Protein AF-A0A3C0IY75-F1 (afdb_monomer)

Nearest PDB structures (foldseek):
  4v5z-assembly1_Ad  TM=9.634E-01  e=1.733E-06  Canis lupus familiaris
  1qd7-assembly1_C  TM=9.712E-01  e=8.635E-06  Thermus thermophilus
  5j88-assembly1_AD  TM=9.493E-01  e=1.475E-05  Escherichia coli K-12
  4v47-assembly1_BD  TM=9.275E-01  e=1.475E-05  Escherichia coli
  3j9w-assembly1_AD  TM=8.995E-01  e=1.661E-05  Bacillus subtilis subsp. subtilis str. 168

Secondary structure (DSSP, 8-state):
---PPPPHHHHHHHHHHHHHHHTT--HHHHHHHHHHHHTSSS-HHHHHHHHHHT-HHHHHHHTTSSSSHHHHHHHHHTT---STT-

Structure (mmCIF, N/CA/C/O backbone):
dat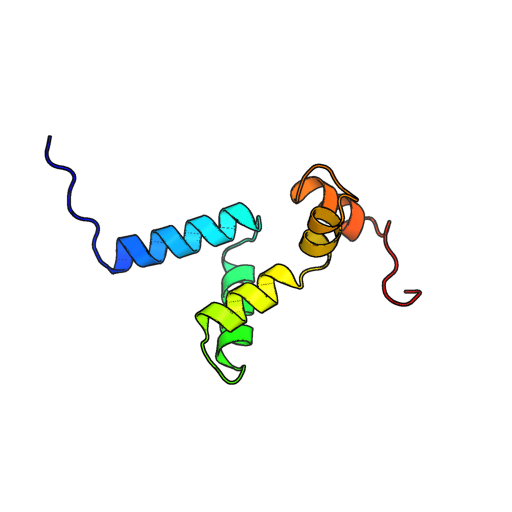a_AF-A0A3C0IY75-F1
#
_entry.id   AF-A0A3C0IY75-F1
#
loop_
_atom_site.group_PDB
_atom_site.id
_atom_site.type_symbol
_atom_site.label_atom_id
_atom_site.label_alt_id
_atom_site.label_comp_id
_atom_site.label_asym_id
_atom_site.label_entity_id
_atom_site.label_seq_id
_atom_site.pdbx_PDB_ins_code
_atom_site.Cartn_x
_atom_site.Cartn_y
_atom_site.Cartn_z
_atom_site.occupancy
_atom_site.B_iso_or_equiv
_atom_site.auth_seq_id
_atom_site.auth_comp_id
_atom_site.auth_asym_id
_atom_site.auth_atom_id
_atom_site.pdbx_PDB_model_num
ATOM 1 N N . GLN A 1 1 ? -3.009 23.101 26.549 1.00 51.31 1 GLN A N 1
ATOM 2 C CA . GLN A 1 1 ? -4.058 22.701 25.584 1.00 51.31 1 GLN A CA 1
ATOM 3 C C . GLN A 1 1 ? -4.135 21.178 25.551 1.00 51.31 1 GLN A C 1
ATOM 5 O O . GLN A 1 1 ? -3.221 20.536 25.050 1.00 51.31 1 GLN A O 1
ATOM 10 N N . GLY A 1 2 ? -5.146 20.587 26.192 1.00 60.69 2 GLY A N 1
ATOM 11 C CA . GLY A 1 2 ? -5.245 19.132 26.341 1.00 60.69 2 GLY A CA 1
ATOM 12 C C . GLY A 1 2 ? -5.548 18.453 25.007 1.00 60.69 2 GLY A C 1
ATOM 13 O O . GLY A 1 2 ? -6.583 18.709 24.396 1.00 60.69 2 GLY A O 1
ATOM 14 N N . ARG A 1 3 ? -4.647 17.584 24.544 1.00 67.94 3 ARG A N 1
ATOM 15 C CA . ARG A 1 3 ? -4.876 16.718 23.383 1.00 67.94 3 ARG A CA 1
ATOM 16 C C . ARG A 1 3 ? -6.090 15.834 23.689 1.00 67.94 3 ARG A C 1
ATOM 18 O O . ARG A 1 3 ? -5.995 14.951 24.538 1.00 67.94 3 ARG A O 1
ATOM 25 N N . LYS A 1 4 ? -7.232 16.084 23.034 1.00 73.44 4 LYS A N 1
ATOM 26 C CA . LYS A 1 4 ? -8.413 15.208 23.131 1.00 73.44 4 LYS A CA 1
ATOM 27 C C . LYS A 1 4 ? -7.963 13.773 22.852 1.00 73.44 4 LYS A C 1
ATOM 29 O O . LYS A 1 4 ? -7.358 13.519 21.807 1.00 73.44 4 LYS A O 1
ATOM 34 N N . LYS A 1 5 ? -8.225 12.856 23.792 1.00 77.88 5 LYS A N 1
ATOM 35 C CA . LYS A 1 5 ? -8.008 11.421 23.577 1.00 77.88 5 LYS A CA 1
ATOM 36 C C . LYS A 1 5 ? -8.798 11.030 22.329 1.00 77.88 5 LYS A C 1
ATOM 38 O O . LYS A 1 5 ? -10.004 11.252 22.265 1.00 77.88 5 LYS A O 1
ATOM 43 N N . THR A 1 6 ? -8.103 10.537 21.309 1.00 80.12 6 THR A N 1
ATOM 44 C CA . THR A 1 6 ? -8.742 10.0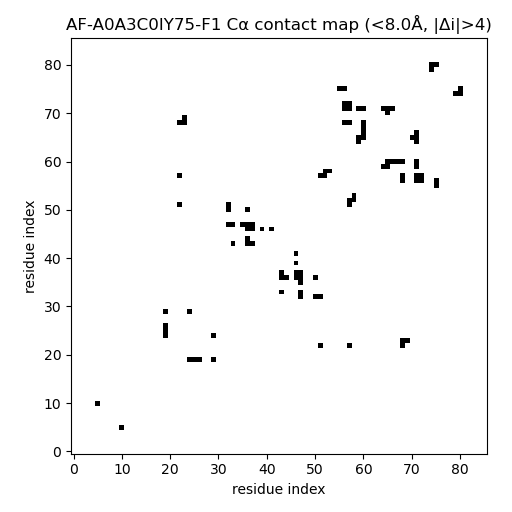08 20.104 1.00 80.12 6 THR A CA 1
ATOM 45 C C . THR A 1 6 ? -9.624 8.831 20.494 1.00 80.12 6 THR A C 1
ATOM 47 O O . THR A 1 6 ? -9.193 7.980 21.271 1.00 80.12 6 THR A O 1
ATOM 50 N N . SER A 1 7 ? -10.850 8.792 19.970 1.00 92.00 7 SER A N 1
ATOM 51 C CA . SER A 1 7 ? -11.722 7.629 20.127 1.00 92.00 7 SER A CA 1
ATOM 52 C C . SER A 1 7 ? -11.091 6.400 19.475 1.00 92.00 7 SER A C 1
ATOM 54 O O . SER A 1 7 ? -10.252 6.527 18.580 1.00 92.00 7 SER A O 1
ATOM 56 N N . GLU A 1 8 ? -11.520 5.210 19.886 1.00 91.25 8 GLU A N 1
ATOM 57 C CA . GLU A 1 8 ? -11.084 3.954 19.272 1.00 91.25 8 GLU A CA 1
ATOM 58 C C . GLU A 1 8 ? -11.332 3.954 17.755 1.00 91.25 8 GLU A C 1
ATOM 60 O O . GLU A 1 8 ? -10.414 3.701 16.975 1.00 91.25 8 GLU A O 1
ATOM 65 N N . TYR A 1 9 ? -12.523 4.392 17.332 1.00 92.69 9 TYR A N 1
ATOM 66 C CA . TYR A 1 9 ? -12.845 4.620 15.922 1.00 92.69 9 TYR A CA 1
ATOM 67 C C . TYR A 1 9 ? -11.858 5.581 15.242 1.00 92.69 9 TYR A C 1
ATOM 69 O O . TYR A 1 9 ? -11.391 5.325 14.135 1.00 92.69 9 TYR A O 1
ATOM 77 N N . GLY A 1 10 ? -11.496 6.686 15.903 1.00 93.62 10 GLY A N 1
ATOM 78 C CA . GLY A 1 10 ? -10.524 7.644 15.377 1.00 93.62 10 GLY A CA 1
ATOM 79 C C . GLY A 1 10 ? -9.130 7.038 15.194 1.00 93.62 10 GLY A C 1
ATOM 80 O O . GLY A 1 10 ? -8.438 7.365 14.228 1.00 93.62 10 GLY A O 1
ATOM 81 N N . THR A 1 11 ? -8.730 6.132 16.085 1.00 93.44 11 THR A N 1
ATOM 82 C CA . THR A 1 11 ? -7.476 5.378 15.977 1.00 93.44 11 THR A CA 1
ATOM 83 C C . THR A 1 11 ? -7.523 4.401 14.802 1.00 93.44 11 THR A C 1
ATOM 85 O O . THR A 1 11 ?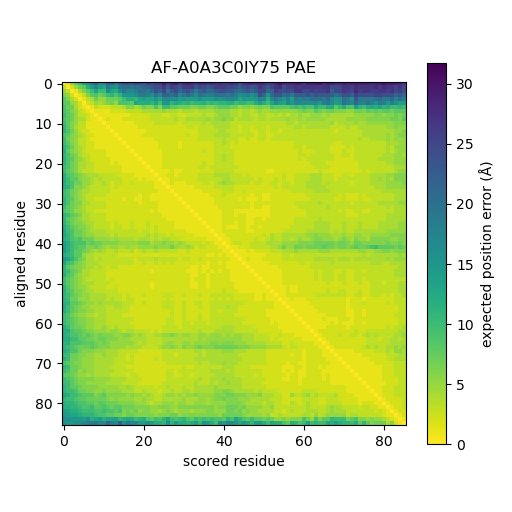 -6.637 4.437 13.950 1.00 93.44 11 TH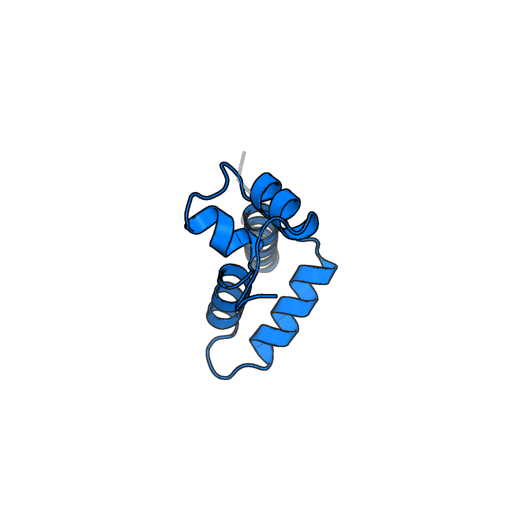R A O 1
ATOM 88 N N . GLN A 1 12 ? -8.592 3.609 14.679 1.00 92.69 12 GLN A N 1
ATOM 89 C CA . GLN A 1 12 ? -8.783 2.678 13.558 1.00 92.69 12 GLN A CA 1
ATOM 90 C C . GLN A 1 12 ? -8.828 3.411 12.208 1.00 92.69 12 GLN A C 1
ATOM 92 O O . GLN A 1 12 ? -8.164 3.017 11.245 1.00 92.69 12 GLN A O 1
ATOM 97 N N . LEU A 1 13 ? -9.548 4.535 12.143 1.00 94.50 13 LEU A N 1
ATOM 98 C CA . LEU A 1 13 ? -9.610 5.380 10.955 1.00 94.50 13 LEU A CA 1
ATOM 99 C C . LEU A 1 13 ? -8.222 5.905 10.579 1.00 94.50 13 LEU A C 1
ATOM 101 O O . LEU A 1 13 ? -7.868 5.916 9.402 1.00 94.50 13 LEU A O 1
ATOM 105 N N . ARG A 1 14 ? -7.411 6.324 11.555 1.00 94.50 14 ARG A N 1
ATOM 106 C CA . ARG A 1 14 ? -6.045 6.793 11.298 1.00 94.50 14 ARG A CA 1
ATOM 107 C C . ARG A 1 14 ? -5.159 5.707 10.708 1.00 94.50 14 ARG A C 1
ATOM 109 O O . ARG A 1 14 ? -4.482 5.991 9.721 1.00 94.50 14 ARG A O 1
ATOM 116 N N . GLU A 1 15 ? -5.201 4.491 11.243 1.00 94.19 15 GLU A N 1
ATOM 117 C CA . GLU A 1 15 ? -4.427 3.370 10.699 1.00 94.19 15 GLU A CA 1
ATOM 118 C C . GLU A 1 15 ? -4.876 3.007 9.279 1.00 94.19 15 GLU A C 1
ATOM 120 O O . GLU A 1 15 ? -4.047 2.872 8.376 1.00 94.19 15 GLU A O 1
ATOM 125 N N . LYS A 1 16 ? -6.189 2.999 9.023 1.00 95.06 16 LYS A N 1
ATOM 126 C CA . LYS A 1 16 ? -6.736 2.834 7.670 1.00 95.06 16 LYS A CA 1
ATOM 127 C C . LYS A 1 16 ? -6.217 3.902 6.704 1.00 95.06 16 LYS A C 1
ATOM 129 O O . LYS A 1 16 ? -5.732 3.580 5.618 1.00 95.06 16 LYS A O 1
ATOM 134 N N . GLN A 1 17 ? -6.283 5.181 7.084 1.00 96.44 17 GLN A N 1
ATOM 135 C CA . GLN A 1 17 ? -5.794 6.274 6.236 1.00 96.44 17 GLN A CA 1
ATOM 136 C C . GLN A 1 17 ? -4.274 6.218 6.039 1.00 96.44 17 GLN A C 1
ATOM 138 O O . GLN A 1 17 ? -3.786 6.540 4.956 1.00 96.44 17 GLN A O 1
ATOM 143 N N . LYS A 1 18 ? -3.517 5.787 7.053 1.00 95.81 18 LYS A N 1
ATOM 144 C CA . LYS A 1 18 ? -2.066 5.593 6.969 1.00 95.81 18 LYS A CA 1
ATOM 145 C C . LYS A 1 18 ? -1.718 4.530 5.929 1.00 95.81 18 LYS A C 1
ATOM 147 O O . LYS A 1 18 ? -0.950 4.824 5.017 1.00 95.81 18 LYS A O 1
ATOM 152 N N . LEU A 1 19 ? -2.339 3.351 6.000 1.00 95.00 19 LEU A N 1
ATOM 153 C CA . LEU A 1 19 ? -2.138 2.282 5.016 1.00 95.00 19 LEU A CA 1
ATOM 154 C C . LEU A 1 19 ? -2.510 2.744 3.604 1.00 95.00 19 LEU A C 1
ATOM 156 O O . LEU A 1 19 ? -1.719 2.599 2.674 1.00 95.00 19 LEU A O 1
ATOM 160 N N . ARG A 1 20 ? -3.672 3.384 3.443 1.00 95.62 20 ARG A N 1
ATOM 161 C CA . ARG A 1 20 ? -4.106 3.917 2.144 1.00 95.62 20 ARG A CA 1
ATOM 162 C C . ARG A 1 20 ? -3.104 4.889 1.530 1.00 95.62 20 ARG A C 1
ATOM 164 O O . ARG A 1 20 ? -2.884 4.830 0.323 1.00 95.62 20 ARG A O 1
ATOM 171 N N . ARG A 1 21 ? -2.499 5.766 2.337 1.00 95.06 21 ARG A N 1
ATOM 172 C CA . ARG A 1 21 ? -1.472 6.711 1.872 1.00 95.06 21 ARG A CA 1
ATOM 173 C C . ARG A 1 21 ? -0.170 6.008 1.509 1.00 95.06 21 ARG A C 1
ATOM 175 O O . ARG A 1 21 ? 0.374 6.306 0.455 1.00 95.06 21 ARG A O 1
ATOM 182 N N . ILE A 1 22 ? 0.291 5.059 2.327 1.00 93.62 22 ILE A N 1
ATOM 183 C CA . ILE A 1 22 ? 1.535 4.312 2.077 1.00 93.62 22 ILE A CA 1
ATOM 184 C C . ILE A 1 22 ? 1.455 3.549 0.751 1.00 93.62 22 ILE A C 1
ATOM 186 O O . ILE A 1 22 ? 2.345 3.674 -0.085 1.00 93.62 22 ILE A O 1
ATOM 190 N N . TYR A 1 23 ? 0.372 2.803 0.531 1.00 94.62 23 TYR A N 1
ATOM 191 C CA . TYR A 1 23 ? 0.176 2.034 -0.703 1.00 94.62 23 TYR A CA 1
ATOM 192 C C . TYR A 1 23 ? -0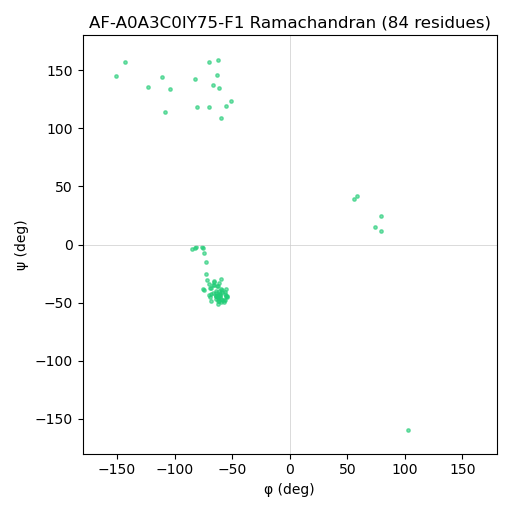.442 2.868 -1.840 1.00 94.62 23 TYR A C 1
ATOM 194 O O . TYR A 1 23 ? -0.610 2.385 -2.959 1.00 94.62 23 TYR A O 1
ATOM 202 N N . GLY A 1 24 ? -0.790 4.131 -1.580 1.00 94.19 24 GLY A N 1
ATOM 203 C CA . GLY A 1 24 ? -1.362 5.060 -2.552 1.00 94.19 24 GLY A CA 1
ATOM 204 C C . GLY A 1 24 ? -2.667 4.570 -3.184 1.00 94.19 24 GLY A C 1
ATOM 205 O O . GLY A 1 24 ? -2.816 4.682 -4.397 1.00 94.19 24 GLY A O 1
ATOM 206 N N . ILE A 1 25 ? -3.586 3.981 -2.414 1.00 94.56 25 ILE A N 1
ATOM 207 C CA . ILE A 1 25 ? -4.835 3.393 -2.933 1.00 94.56 25 ILE A CA 1
ATOM 208 C C . ILE A 1 25 ? -6.090 4.175 -2.528 1.00 94.56 25 ILE A C 1
ATOM 210 O O . ILE A 1 25 ? -6.223 4.698 -1.416 1.00 94.56 25 ILE A O 1
ATOM 214 N N . HIS A 1 26 ? -7.053 4.225 -3.451 1.00 94.88 26 HIS A N 1
ATOM 215 C CA . HIS A 1 26 ? -8.359 4.834 -3.213 1.00 94.88 26 HIS A CA 1
ATOM 216 C C . HIS A 1 26 ? -9.200 4.000 -2.240 1.00 94.88 26 HIS A C 1
ATOM 218 O O . HIS A 1 26 ? -9.006 2.795 -2.099 1.00 94.88 26 HIS A O 1
ATOM 224 N N . GLU A 1 27 ? -10.169 4.651 -1.598 1.00 95.44 27 GLU A N 1
ATOM 225 C CA . GLU A 1 27 ? -11.054 4.042 -0.598 1.00 95.44 27 GLU A CA 1
ATOM 226 C C . GLU A 1 27 ? -11.804 2.822 -1.152 1.00 95.44 27 GLU A C 1
ATOM 228 O O . GLU A 1 27 ? -11.755 1.751 -0.559 1.00 95.44 27 GLU A O 1
ATOM 233 N N . ALA A 1 28 ? -12.401 2.947 -2.342 1.00 96.94 28 ALA A N 1
ATOM 234 C CA . ALA A 1 28 ? -13.125 1.850 -2.984 1.00 96.94 28 ALA A CA 1
ATOM 235 C C . ALA A 1 28 ? -12.227 0.640 -3.294 1.00 96.94 28 ALA A C 1
ATOM 237 O O . ALA A 1 28 ? -12.672 -0.502 -3.240 1.00 96.94 28 ALA A O 1
ATOM 238 N N . GLN A 1 29 ? -10.951 0.871 -3.618 1.00 94.94 29 GLN A N 1
ATOM 239 C CA . GLN A 1 29 ? -10.000 -0.214 -3.852 1.00 94.94 29 GLN A CA 1
ATOM 240 C C . GLN A 1 29 ? -9.548 -0.857 -2.536 1.00 94.94 29 GLN A C 1
ATOM 242 O O . GLN A 1 29 ? -9.417 -2.075 -2.476 1.00 94.94 29 GLN A O 1
ATOM 247 N N . PHE A 1 30 ? -9.345 -0.054 -1.488 1.00 96.62 30 PHE A N 1
ATOM 248 C CA . PHE A 1 30 ? -9.036 -0.549 -0.148 1.00 96.62 30 PHE A CA 1
ATOM 249 C C . PHE A 1 30 ? -10.164 -1.432 0.398 1.00 96.62 30 PHE A C 1
ATOM 251 O O . PHE A 1 30 ? -9.879 -2.517 0.892 1.00 96.62 30 PHE A O 1
ATOM 258 N N . ALA A 1 31 ? -11.424 -1.009 0.248 1.00 96.38 31 ALA A N 1
ATOM 259 C CA . ALA A 1 31 ? -12.592 -1.793 0.652 1.00 96.38 31 ALA A CA 1
ATOM 260 C C . ALA A 1 31 ? -12.610 -3.171 -0.029 1.00 96.38 31 ALA A C 1
ATOM 262 O O . ALA A 1 31 ? -12.665 -4.187 0.651 1.00 96.38 31 ALA A O 1
ATOM 263 N N . ARG A 1 32 ? -12.395 -3.227 -1.352 1.00 96.81 32 ARG A N 1
ATOM 264 C CA . ARG A 1 32 ? -12.305 -4.510 -2.071 1.00 96.81 32 ARG A CA 1
ATOM 265 C C . ARG A 1 32 ? -11.189 -5.420 -1.554 1.00 96.81 32 ARG A C 1
ATOM 267 O O . ARG A 1 32 ? -11.366 -6.632 -1.504 1.00 96.81 32 ARG A O 1
ATOM 274 N N . TYR A 1 33 ? -10.026 -4.870 -1.198 1.00 96.38 33 TYR A N 1
ATOM 275 C CA . TYR A 1 33 ? -8.946 -5.681 -0.623 1.00 96.38 33 TYR A CA 1
ATOM 276 C C . TYR A 1 33 ? -9.267 -6.177 0.778 1.00 96.38 33 TYR A C 1
ATOM 278 O O . TYR A 1 33 ? -8.873 -7.289 1.117 1.00 96.38 33 TYR A O 1
ATOM 286 N N . PHE A 1 34 ? -9.988 -5.380 1.562 1.00 95.94 34 PHE A N 1
ATOM 287 C CA . PHE A 1 34 ? -10.485 -5.801 2.860 1.00 95.94 34 PHE A CA 1
ATOM 288 C C . PHE A 1 34 ? -11.449 -6.984 2.720 1.00 95.94 34 PHE A C 1
ATOM 290 O O . PHE A 1 34 ? -11.226 -8.001 3.366 1.00 95.94 34 PHE A O 1
ATOM 297 N N . ASP A 1 35 ? -12.405 -6.921 1.789 1.00 96.94 35 ASP A N 1
ATOM 298 C CA . ASP A 1 35 ? -13.333 -8.030 1.523 1.00 96.94 35 ASP A CA 1
ATOM 299 C C . ASP A 1 35 ? -12.589 -9.309 1.094 1.00 96.94 35 ASP A C 1
ATOM 301 O O . ASP A 1 35 ? -12.940 -10.422 1.483 1.00 96.94 35 ASP A O 1
ATOM 305 N N . ILE A 1 36 ? -11.528 -9.170 0.289 1.00 95.69 36 ILE A N 1
ATOM 306 C CA . ILE A 1 36 ? -10.671 -10.300 -0.104 1.00 95.69 36 ILE A CA 1
ATOM 307 C C . ILE A 1 36 ? -9.913 -10.857 1.107 1.00 95.69 36 ILE A C 1
ATOM 309 O O . ILE A 1 36 ? -9.770 -12.073 1.225 1.00 95.69 36 ILE A O 1
ATOM 313 N N . ALA A 1 37 ? -9.399 -9.989 1.978 1.00 96.62 37 ALA A N 1
ATOM 314 C CA . ALA A 1 37 ? -8.646 -10.379 3.163 1.00 96.62 37 ALA A CA 1
ATOM 315 C C . ALA A 1 37 ? -9.525 -11.071 4.214 1.00 96.62 37 ALA A C 1
ATOM 317 O O . ALA A 1 37 ? -9.077 -12.037 4.825 1.00 96.62 37 ALA A O 1
ATOM 318 N N . GLU A 1 38 ? -10.766 -10.617 4.384 1.00 96.69 38 GLU A N 1
ATOM 319 C CA . GLU A 1 38 ? -11.752 -11.189 5.308 1.00 96.69 38 GLU A CA 1
ATOM 320 C C . GLU A 1 38 ? -12.183 -12.600 4.888 1.00 96.69 38 GLU A C 1
ATOM 322 O O . GLU A 1 38 ? -12.375 -13.476 5.726 1.00 96.69 38 GLU A O 1
ATOM 327 N N . ARG A 1 39 ? -12.268 -12.862 3.579 1.00 95.94 39 ARG A N 1
ATOM 328 C CA . ARG A 1 39 ? -12.599 -14.196 3.047 1.00 95.94 39 ARG A CA 1
ATOM 329 C C . ARG A 1 39 ? -11.467 -15.215 3.197 1.00 95.94 39 ARG A C 1
ATOM 331 O O . ARG A 1 39 ? -11.695 -16.410 3.003 1.00 95.94 39 ARG A O 1
ATOM 338 N N . ARG A 1 40 ? -10.238 -14.774 3.477 1.00 94.38 40 ARG A N 1
ATOM 339 C CA . ARG A 1 40 ? -9.091 -15.667 3.685 1.00 94.38 40 ARG A CA 1
ATOM 340 C C . ARG A 1 40 ? -9.101 -16.190 5.117 1.00 94.38 40 ARG A C 1
ATOM 342 O O . ARG A 1 40 ? -9.404 -15.463 6.054 1.00 94.38 40 ARG A O 1
ATOM 349 N N . ARG A 1 41 ? -8.716 -17.455 5.294 1.00 94.44 41 ARG A N 1
ATOM 350 C CA . ARG A 1 41 ? -8.527 -18.037 6.631 1.00 94.44 41 ARG A CA 1
ATOM 351 C C . ARG A 1 41 ? -7.402 -17.296 7.370 1.00 94.44 41 ARG A C 1
ATOM 353 O O . ARG A 1 41 ? -6.430 -16.883 6.741 1.00 94.44 41 ARG A O 1
ATOM 360 N N . GLY A 1 42 ? -7.523 -17.165 8.690 1.00 95.25 42 GLY A N 1
ATOM 361 C CA . GLY A 1 42 ? -6.529 -16.506 9.545 1.00 95.25 42 GLY A CA 1
ATOM 362 C C . GLY A 1 42 ? -6.929 -15.093 9.976 1.00 95.25 42 GLY A C 1
ATOM 363 O O . GLY A 1 42 ? -8.106 -14.742 9.972 1.00 95.25 42 GLY A O 1
ATOM 364 N N . ILE A 1 43 ? -5.942 -14.293 10.386 1.00 96.38 43 ILE A N 1
ATOM 365 C CA . ILE A 1 43 ? -6.157 -12.943 10.920 1.00 96.38 43 ILE A CA 1
ATOM 366 C C . ILE A 1 43 ? -6.347 -11.954 9.760 1.00 96.38 43 ILE A C 1
ATOM 368 O O . ILE A 1 43 ? -5.434 -11.721 8.968 1.00 96.38 43 ILE A O 1
ATOM 372 N N . THR A 1 44 ? -7.517 -11.309 9.683 1.00 94.81 44 THR A N 1
ATOM 373 C CA . THR A 1 44 ? -7.882 -10.381 8.592 1.00 94.81 44 THR A CA 1
ATOM 374 C C . THR A 1 44 ? -6.875 -9.246 8.397 1.00 94.81 44 THR A C 1
ATOM 376 O O . THR A 1 44 ? -6.577 -8.874 7.264 1.00 94.81 44 THR A O 1
ATOM 379 N N . GLY A 1 45 ? -6.317 -8.703 9.485 1.00 93.25 45 GLY A N 1
ATOM 380 C CA . GLY A 1 45 ? -5.316 -7.632 9.415 1.00 93.25 45 GLY A CA 1
ATOM 381 C C . GLY A 1 45 ? -4.024 -8.065 8.717 1.00 93.25 45 GLY A C 1
ATOM 382 O O . GLY A 1 45 ? -3.519 -7.347 7.855 1.00 93.25 45 GLY A O 1
ATOM 383 N N . GLU A 1 46 ? -3.525 -9.260 9.029 1.00 95.44 46 GLU A N 1
ATOM 384 C CA . GLU A 1 46 ? -2.337 -9.833 8.388 1.00 95.44 46 GLU A CA 1
ATOM 385 C C . GLU A 1 46 ? -2.619 -10.177 6.926 1.00 95.44 46 GLU A C 1
ATOM 387 O O . GLU A 1 46 ? -1.836 -9.832 6.040 1.00 95.44 46 GLU A O 1
ATOM 392 N N . ASN A 1 47 ? -3.790 -10.759 6.656 1.00 97.00 47 ASN A N 1
ATOM 393 C CA . ASN A 1 47 ? -4.245 -11.049 5.300 1.00 97.00 47 ASN A CA 1
ATOM 394 C C . ASN A 1 47 ? -4.339 -9.779 4.445 1.00 97.00 47 ASN A C 1
ATOM 396 O O . ASN A 1 47 ? -3.939 -9.790 3.280 1.00 97.00 47 ASN A O 1
ATOM 400 N N . LEU A 1 48 ? -4.822 -8.671 5.011 1.00 96.25 48 LEU A N 1
ATOM 401 C CA . LEU A 1 48 ? -4.895 -7.387 4.320 1.00 96.25 48 LEU A CA 1
ATOM 402 C C . LEU A 1 48 ? -3.501 -6.871 3.967 1.00 96.25 48 LEU A C 1
ATOM 404 O O . LEU A 1 48 ? -3.276 -6.455 2.830 1.00 96.25 48 LEU A O 1
ATOM 408 N N . LEU A 1 49 ? -2.562 -6.911 4.915 1.00 96.00 49 LEU A N 1
ATOM 409 C CA . LEU A 1 49 ? -1.181 -6.501 4.666 1.00 96.00 49 LEU A CA 1
ATOM 410 C C . LEU A 1 49 ? -0.524 -7.378 3.599 1.00 96.00 49 LEU A C 1
ATOM 412 O O . LEU A 1 49 ? 0.092 -6.841 2.683 1.00 96.00 49 LEU A O 1
ATOM 416 N N . ALA A 1 50 ? -0.726 -8.695 3.654 1.00 96.12 50 ALA A N 1
ATOM 417 C CA . ALA A 1 50 ? -0.222 -9.618 2.644 1.00 96.12 50 ALA A CA 1
ATOM 418 C C . ALA A 1 50 ? -0.774 -9.284 1.247 1.00 96.12 50 ALA A C 1
ATOM 420 O O . ALA A 1 50 ? -0.015 -9.178 0.287 1.00 96.12 50 ALA A O 1
ATOM 421 N N . VAL A 1 51 ? -2.084 -9.042 1.126 1.00 96.00 51 VAL A N 1
ATOM 422 C CA . VAL A 1 51 ? -2.719 -8.660 -0.148 1.00 96.00 51 VAL A CA 1
ATOM 423 C C . VAL A 1 51 ? -2.162 -7.340 -0.689 1.00 96.00 51 VAL A C 1
ATOM 425 O O . VAL A 1 51 ? -1.944 -7.217 -1.896 1.00 96.00 51 VAL A O 1
ATOM 428 N N . LEU A 1 52 ? -1.921 -6.353 0.176 1.00 95.50 52 LEU A N 1
ATOM 429 C CA . LEU A 1 52 ? -1.339 -5.070 -0.226 1.00 95.50 52 LEU A CA 1
ATOM 430 C C . LEU A 1 52 ? 0.129 -5.208 -0.649 1.00 95.50 52 LEU A C 1
ATOM 432 O O . LEU A 1 52 ? 0.536 -4.571 -1.623 1.00 95.50 52 LEU A O 1
ATOM 436 N N . GLU A 1 53 ? 0.896 -6.063 0.026 1.00 96.00 53 GLU A N 1
ATOM 437 C CA . GLU A 1 53 ? 2.313 -6.272 -0.272 1.00 96.00 53 GLU A CA 1
ATOM 438 C C . GLU A 1 53 ? 2.525 -7.039 -1.587 1.00 96.00 53 GLU A C 1
ATOM 440 O O . GLU A 1 53 ? 3.482 -6.760 -2.308 1.00 96.00 53 GLU A O 1
ATOM 445 N N . MET A 1 54 ? 1.587 -7.922 -1.953 1.00 94.56 54 MET A N 1
ATOM 446 C CA . MET A 1 54 ? 1.599 -8.720 -3.190 1.00 94.56 54 MET A CA 1
ATOM 447 C C . MET A 1 54 ? 1.238 -7.944 -4.467 1.00 94.56 54 MET A C 1
ATOM 449 O O . MET A 1 54 ? 1.225 -8.517 -5.559 1.00 94.56 54 MET A O 1
ATOM 453 N N . ARG A 1 55 ? 0.895 -6.657 -4.380 1.00 94.88 55 ARG A N 1
ATOM 454 C CA . ARG A 1 55 ? 0.577 -5.873 -5.579 1.00 94.88 55 ARG A CA 1
ATOM 455 C C . ARG A 1 55 ? 1.822 -5.688 -6.446 1.00 94.88 55 ARG A C 1
ATOM 457 O O . ARG A 1 55 ? 2.872 -5.317 -5.933 1.00 94.88 55 ARG A O 1
ATOM 464 N N . ILE A 1 56 ? 1.676 -5.833 -7.764 1.00 94.44 56 ILE A N 1
ATOM 465 C CA . ILE A 1 56 ? 2.794 -5.714 -8.719 1.00 94.44 56 ILE A CA 1
ATOM 466 C C . ILE A 1 56 ? 3.507 -4.359 -8.588 1.00 94.44 56 ILE A C 1
ATOM 468 O O . ILE A 1 56 ? 4.730 -4.322 -8.543 1.00 94.44 56 ILE A O 1
ATOM 472 N N . ASP A 1 57 ? 2.769 -3.251 -8.445 1.00 95.19 57 ASP A N 1
ATOM 473 C CA . ASP A 1 57 ? 3.375 -1.925 -8.254 1.00 95.19 57 ASP A CA 1
ATOM 474 C C . ASP A 1 57 ? 4.200 -1.832 -6.960 1.00 95.19 57 ASP A C 1
ATOM 476 O O . ASP A 1 57 ? 5.253 -1.197 -6.937 1.00 95.19 57 ASP A O 1
ATOM 480 N N . ASN A 1 58 ? 3.763 -2.496 -5.889 1.00 96.19 58 ASN A N 1
ATOM 481 C CA . ASN A 1 58 ? 4.514 -2.549 -4.640 1.00 96.19 58 ASN A CA 1
ATOM 482 C C . ASN A 1 58 ? 5.733 -3.477 -4.738 1.00 96.19 58 ASN A C 1
ATOM 484 O O . ASN A 1 58 ? 6.793 -3.112 -4.241 1.00 96.19 58 ASN A O 1
ATOM 488 N N . ILE A 1 59 ? 5.615 -4.623 -5.414 1.00 95.88 59 ILE A N 1
ATOM 489 C CA . ILE A 1 59 ? 6.736 -5.544 -5.656 1.00 95.88 59 ILE A CA 1
ATOM 490 C C . ILE A 1 59 ? 7.830 -4.846 -6.471 1.00 95.88 59 ILE A C 1
ATOM 492 O O . ILE A 1 59 ? 8.981 -4.843 -6.053 1.00 95.88 59 ILE A O 1
ATOM 496 N N . VAL A 1 60 ? 7.476 -4.184 -7.576 1.00 96.12 60 VAL A N 1
ATOM 497 C CA . VAL A 1 60 ? 8.417 -3.416 -8.416 1.00 96.12 60 VAL A CA 1
ATOM 498 C C . VAL A 1 60 ? 9.164 -2.363 -7.594 1.00 96.12 60 VAL A C 1
ATOM 500 O O . VAL A 1 60 ? 10.384 -2.249 -7.688 1.00 96.12 60 VAL A O 1
ATOM 503 N N . TYR A 1 61 ? 8.448 -1.631 -6.735 1.00 96.31 61 TYR A N 1
ATOM 504 C CA . TYR A 1 61 ? 9.066 -0.674 -5.817 1.00 96.31 61 TYR A CA 1
ATOM 505 C C . TYR A 1 61 ? 9.997 -1.355 -4.797 1.00 96.31 61 TYR A C 1
ATOM 507 O O . TYR A 1 61 ? 11.109 -0.890 -4.567 1.00 96.31 61 TYR A O 1
ATOM 515 N N . ARG A 1 62 ? 9.577 -2.475 -4.194 1.00 95.25 62 ARG A N 1
ATOM 516 C CA . ARG A 1 62 ? 10.382 -3.227 -3.213 1.00 95.25 62 ARG A CA 1
ATOM 517 C C . ARG A 1 62 ? 11.640 -3.847 -3.814 1.00 95.25 62 ARG A C 1
ATOM 519 O O . ARG A 1 62 ? 12.640 -3.941 -3.113 1.00 95.25 62 ARG A O 1
ATOM 526 N N . LEU A 1 63 ? 11.594 -4.238 -5.085 1.00 95.25 63 LEU A N 1
ATOM 527 C CA . LEU A 1 63 ? 12.739 -4.751 -5.839 1.00 95.25 63 LEU A CA 1
ATOM 528 C C . LEU A 1 63 ? 13.710 -3.646 -6.289 1.00 95.25 63 LEU A C 1
ATOM 530 O O . LEU A 1 63 ? 14.721 -3.954 -6.911 1.00 95.25 63 LEU A O 1
ATOM 534 N N . GLY A 1 64 ? 13.418 -2.371 -6.004 1.00 94.94 64 GLY A N 1
ATOM 535 C CA . GLY A 1 64 ? 14.279 -1.246 -6.381 1.00 94.94 64 GLY A CA 1
ATOM 536 C C . GLY A 1 64 ? 14.236 -0.898 -7.871 1.00 94.94 64 GLY A C 1
ATOM 537 O O . GLY A 1 64 ? 15.090 -0.167 -8.353 1.00 94.94 64 GLY A O 1
ATOM 538 N N . MET A 1 65 ? 13.240 -1.396 -8.609 1.00 93.94 65 MET A N 1
ATOM 539 C CA . MET A 1 65 ? 13.061 -1.113 -10.042 1.00 93.94 65 MET A CA 1
ATOM 540 C C . MET A 1 65 ? 12.360 0.233 -10.303 1.00 93.94 65 MET A C 1
ATOM 542 O O . MET A 1 65 ? 12.141 0.610 -11.452 1.00 93.94 65 MET A O 1
ATOM 546 N N . ALA A 1 66 ? 11.964 0.938 -9.243 1.00 95.81 66 ALA A N 1
ATOM 547 C CA . ALA A 1 66 ? 11.394 2.277 -9.290 1.00 95.81 66 ALA A CA 1
ATOM 548 C C . ALA A 1 66 ? 11.725 3.037 -7.996 1.00 95.81 66 ALA A C 1
ATOM 550 O O . ALA A 1 66 ? 11.680 2.464 -6.907 1.00 95.81 66 ALA A O 1
ATOM 551 N N . ASP A 1 67 ? 11.953 4.343 -8.107 1.00 94.56 67 ASP A N 1
ATOM 552 C CA . ASP A 1 67 ? 12.312 5.255 -7.014 1.00 94.56 67 ASP A CA 1
ATOM 553 C C . ASP A 1 67 ? 11.130 5.540 -6.074 1.00 94.56 67 ASP A C 1
ATOM 555 O O . ASP A 1 67 ? 11.295 5.867 -4.896 1.00 94.56 67 ASP A O 1
ATOM 559 N N . SER A 1 68 ? 9.898 5.414 -6.576 1.00 94.50 68 SER A N 1
ATOM 560 C CA . SER A 1 68 ? 8.682 5.600 -5.783 1.00 94.50 68 SER A CA 1
ATOM 561 C C . SER A 1 68 ? 7.571 4.629 -6.173 1.00 94.50 68 SER A C 1
ATOM 563 O O . SER A 1 68 ? 7.480 4.168 -7.310 1.00 94.50 68 SER A O 1
ATOM 565 N N . ARG A 1 69 ? 6.637 4.377 -5.246 1.00 93.69 69 ARG A N 1
ATOM 566 C CA . ARG A 1 69 ? 5.425 3.581 -5.529 1.00 93.69 69 ARG A CA 1
ATOM 567 C C . ARG A 1 69 ? 4.555 4.189 -6.634 1.00 93.69 69 ARG A C 1
ATOM 569 O O . ARG A 1 69 ? 3.874 3.458 -7.350 1.00 93.69 69 ARG A O 1
ATOM 576 N N . ALA A 1 70 ? 4.565 5.516 -6.780 1.00 94.31 70 ALA A N 1
ATOM 577 C CA . ALA A 1 70 ? 3.835 6.201 -7.845 1.00 94.31 70 ALA A CA 1
ATOM 578 C C . ALA A 1 70 ? 4.461 5.920 -9.221 1.00 94.31 70 ALA A C 1
ATOM 580 O O . ALA A 1 70 ? 3.743 5.558 -10.152 1.00 94.31 70 ALA A O 1
ATOM 581 N N . GLN A 1 71 ? 5.790 6.000 -9.320 1.00 95.50 71 GLN A N 1
ATOM 582 C CA . GLN A 1 71 ? 6.535 5.654 -10.533 1.00 95.50 71 GLN A CA 1
ATOM 583 C C . GLN A 1 71 ? 6.396 4.165 -10.869 1.00 95.50 71 GLN A C 1
ATOM 585 O O . GLN A 1 71 ? 6.081 3.830 -12.006 1.00 95.50 71 GLN A O 1
ATOM 590 N N . ALA A 1 72 ? 6.519 3.271 -9.881 1.00 96.31 72 ALA A N 1
ATOM 591 C CA . ALA A 1 72 ? 6.304 1.836 -10.073 1.00 96.31 72 ALA A CA 1
ATOM 592 C C . ALA A 1 72 ? 4.926 1.552 -10.688 1.00 96.31 72 ALA A C 1
ATOM 594 O O . ALA A 1 72 ? 4.797 0.797 -11.649 1.00 96.31 72 ALA A O 1
ATOM 595 N N . ARG A 1 73 ? 3.883 2.224 -10.187 1.00 95.00 73 ARG A N 1
ATOM 596 C CA . ARG A 1 73 ? 2.529 2.112 -10.734 1.00 95.00 73 ARG A CA 1
ATOM 597 C C . ARG A 1 73 ? 2.424 2.620 -12.167 1.00 95.00 73 ARG A C 1
ATOM 599 O O . ARG A 1 73 ? 1.696 2.015 -12.950 1.00 95.00 73 ARG A O 1
ATOM 606 N N . GLN A 1 74 ? 3.090 3.723 -12.499 1.00 96.06 74 GLN A N 1
ATOM 607 C CA . GLN A 1 74 ? 3.120 4.243 -13.864 1.00 96.06 74 GLN A CA 1
ATOM 608 C C . GLN A 1 74 ? 3.771 3.232 -14.809 1.00 96.06 74 GLN A C 1
ATOM 610 O O . GLN A 1 74 ? 3.173 2.879 -15.821 1.00 96.06 74 GLN A O 1
ATOM 615 N N . LEU A 1 75 ? 4.932 2.695 -14.429 1.00 96.12 75 LEU A N 1
ATOM 616 C CA . LEU A 1 75 ? 5.658 1.717 -15.233 1.00 96.12 75 LEU A CA 1
ATOM 617 C C . LEU A 1 75 ? 4.844 0.436 -15.467 1.00 96.12 75 LEU A C 1
ATOM 619 O O . LEU A 1 75 ? 4.755 -0.052 -16.592 1.00 96.12 75 LEU A O 1
ATOM 623 N N . VAL A 1 76 ? 4.187 -0.067 -14.418 1.00 95.25 76 VAL A N 1
ATOM 624 C CA . VAL A 1 76 ? 3.291 -1.229 -14.511 1.00 95.25 76 VAL A CA 1
ATOM 625 C C . VAL A 1 76 ? 2.088 -0.932 -15.409 1.00 95.25 76 VAL A C 1
ATOM 627 O O . VAL A 1 76 ? 1.749 -1.748 -16.259 1.00 95.25 76 VAL A O 1
ATOM 630 N N . ARG A 1 77 ? 1.448 0.238 -15.273 1.00 94.75 77 ARG A N 1
ATOM 631 C CA . ARG A 1 77 ? 0.299 0.621 -16.118 1.00 94.75 77 ARG A CA 1
ATOM 632 C C . ARG A 1 77 ? 0.662 0.804 -17.588 1.00 94.75 77 ARG A C 1
ATOM 634 O O . ARG A 1 77 ? -0.187 0.573 -18.437 1.00 94.75 77 ARG A O 1
ATOM 641 N N . HIS A 1 78 ? 1.882 1.241 -17.873 1.00 95.56 78 HIS A N 1
ATOM 642 C CA . HIS A 1 78 ? 2.378 1.426 -19.234 1.00 95.56 78 HIS A CA 1
ATOM 643 C C . HIS A 1 78 ? 2.88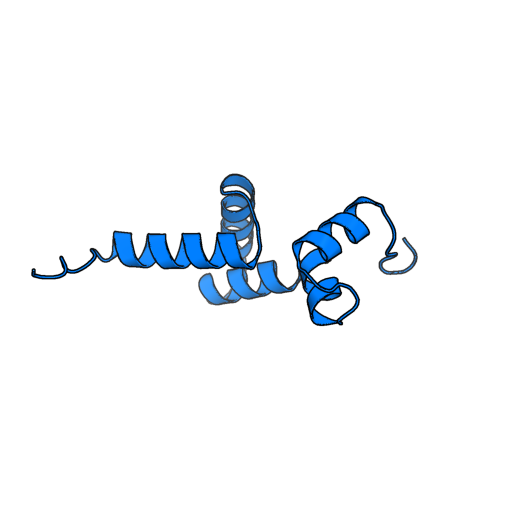9 0.121 -19.869 1.00 95.56 78 HIS A C 1
ATOM 645 O O . HIS A 1 78 ? 3.269 0.133 -21.034 1.00 95.56 78 HIS A O 1
ATOM 651 N N . GLY A 1 79 ? 2.890 -1.000 -19.136 1.00 93.62 79 GLY A N 1
ATOM 652 C CA . GLY A 1 79 ? 3.278 -2.303 -19.680 1.00 93.62 79 GLY A CA 1
ATOM 653 C C . GLY A 1 79 ? 4.788 -2.517 -19.794 1.00 93.62 79 GLY A C 1
ATOM 654 O O . GLY A 1 79 ? 5.226 -3.329 -20.599 1.00 93.62 79 GLY A O 1
ATOM 655 N N . HIS A 1 80 ? 5.603 -1.823 -18.991 1.00 94.62 80 HIS A N 1
ATOM 656 C CA . HIS A 1 80 ? 7.061 -2.022 -18.996 1.00 94.62 80 HIS A CA 1
ATOM 657 C C . HIS A 1 80 ? 7.518 -3.325 -18.317 1.00 94.62 80 HIS A C 1
ATOM 659 O O . HIS A 1 80 ? 8.699 -3.658 -18.374 1.00 94.62 80 HIS A O 1
ATOM 665 N N . PHE A 1 81 ? 6.610 -4.057 -17.669 1.00 92.94 81 PHE A N 1
ATOM 666 C CA . PHE A 1 81 ? 6.908 -5.308 -16.977 1.00 92.94 81 PHE A CA 1
ATOM 667 C C . PHE A 1 81 ? 6.043 -6.439 -17.521 1.00 92.94 81 PHE A C 1
ATOM 669 O O . PHE A 1 81 ? 4.831 -6.274 -17.643 1.00 92.94 81 PHE A O 1
ATOM 676 N N . ALA A 1 82 ? 6.671 -7.591 -17.757 1.00 91.94 82 ALA A N 1
ATOM 677 C C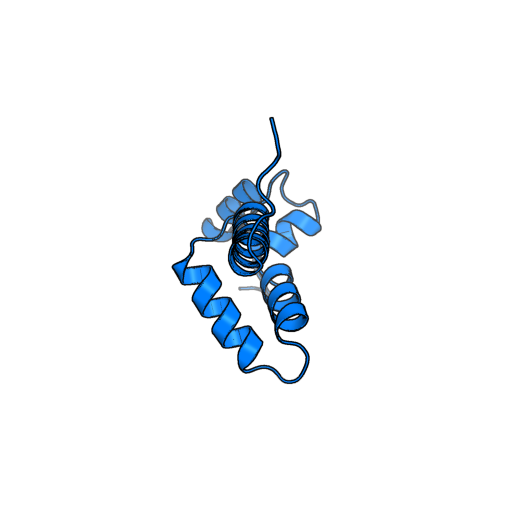A . ALA A 1 82 ? 5.995 -8.849 -18.045 1.00 91.94 82 ALA A CA 1
ATOM 678 C C . ALA A 1 82 ? 6.032 -9.755 -16.804 1.00 91.94 82 ALA A C 1
ATOM 680 O O . ALA A 1 82 ? 7.078 -9.926 -16.174 1.00 91.94 82 ALA A O 1
ATOM 681 N N . VAL A 1 83 ? 4.902 -10.360 -16.457 1.00 89.56 83 VAL A N 1
ATOM 682 C CA . VAL A 1 83 ? 4.752 -11.340 -15.381 1.00 89.56 83 VAL A CA 1
ATOM 683 C C . VAL A 1 83 ? 4.535 -12.710 -16.011 1.00 89.56 83 VAL A C 1
ATOM 685 O O . VAL A 1 83 ? 3.518 -12.965 -16.650 1.00 89.56 83 VAL A O 1
ATOM 688 N N . ASN A 1 84 ? 5.494 -13.619 -15.819 1.00 92.31 84 ASN A N 1
ATOM 689 C CA . ASN A 1 84 ? 5.476 -14.964 -16.412 1.00 92.31 84 ASN A CA 1
ATOM 690 C C . ASN A 1 84 ? 5.355 -14.947 -17.952 1.00 92.31 84 ASN A C 1
ATOM 692 O O . ASN A 1 84 ? 4.644 -15.764 -18.537 1.00 92.31 84 ASN A O 1
ATOM 696 N N . GLY A 1 85 ? 6.044 -14.005 -18.606 1.00 86.00 85 GLY A N 1
ATOM 697 C CA . GLY A 1 85 ? 6.077 -13.881 -20.068 1.00 86.00 85 GLY A CA 1
ATOM 698 C C . GLY A 1 85 ? 4.855 -13.201 -20.695 1.00 86.00 85 GLY A C 1
ATOM 699 O O . GLY A 1 85 ? 4.706 -13.264 -21.914 1.00 86.00 85 GLY A O 1
ATOM 700 N N . LYS A 1 86 ? 3.986 -12.576 -19.889 1.00 70.62 86 LYS A N 1
ATOM 701 C CA . LYS A 1 86 ? 2.809 -11.816 -20.334 1.00 70.62 86 LYS A CA 1
ATOM 702 C C . LYS A 1 86 ? 2.707 -10.462 -19.655 1.00 70.62 86 LYS A C 1
A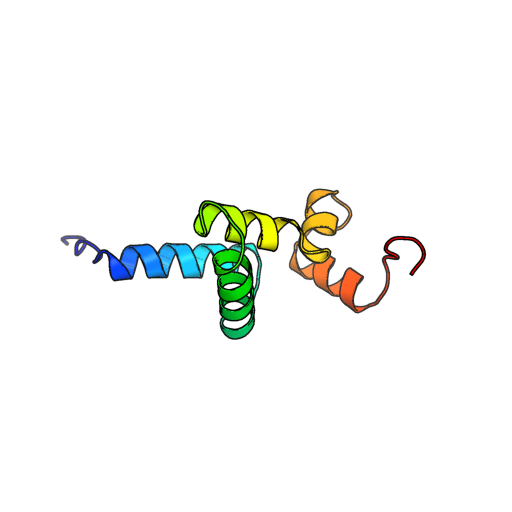TOM 704 O O . LYS A 1 86 ? 3.143 -10.363 -18.490 1.00 70.62 86 LYS A O 1
#

Sequence (86 aa):
QGRKKTSEYGTQLREKQKLRRIYGIHEAQFARYFDIAERRRGITGENLLAVLEMRIDNIVYRLGMADSRAQARQLVRHGHFAVNGK

pLDDT: mean 92.74, std 7.77, range [51.3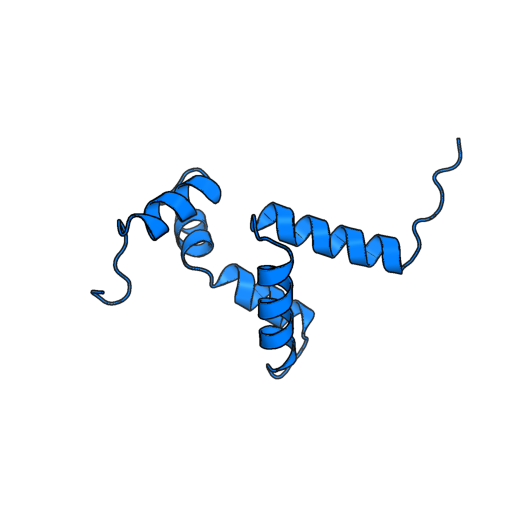1, 97.0]

Foldseek 3Di:
DDDPDQDPVRVVVVVLVVLCVQLVHDPVVLVVLLVVLVPDPDDSVVSSVVSSCPDQLNVCVVVVVDPDSVVSVVCVVVPVDDDPND

Solvent-accessible surface area (backbone atoms only — not comparable to full-atom values): 5044 Å² total; per-residue (Å²): 134,84,78,76,80,73,50,71,67,55,50,55,51,47,54,52,53,49,52,31,58,77,74,67,50,54,68,75,58,50,52,53,45,44,58,56,14,61,73,40,90,76,59,40,69,60,38,31,52,52,58,57,54,68,33,66,32,46,43,38,27,74,72,64,77,26,98,37,59,69,54,15,39,50,41,54,74,73,59,79,62,65,64,95,89,81

Mean predicted aligned error: 4.51 Å

Radius of gyration: 15.91 Å; Cα contacts (8 Å, |Δi|>4): 54; chains: 1; bounding box: 28×41×47 Å